Protein AF-A0A1F5FB39-F1 (afdb_monomer_lite)

Organism: NCBI:txid1817816

Radius of gyration: 13.0 Å; chains: 1; bounding box: 32×33×28 Å

pLDDT: mean 78.7, std 16.64, range [35.25, 93.31]

Sequence (78 aa):
MPYVRYRGPYAVLVHACRRGGKVAQRHLAYLGRRTRVETELRRRIEA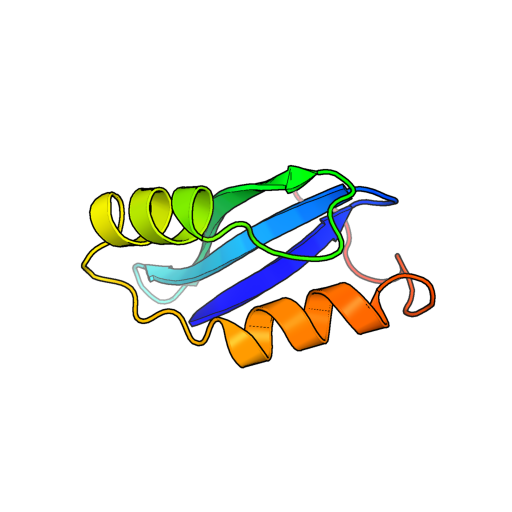RFPEITFEWEKLESGLRGGAGRSASNWLEED

Secondary structure (DSSP, 8-state):
-EEEEEETTEEEEEEEEEETTEEEEEEEEEEET-SS--HHHHHHHHHH-TT----HHHHHHHHHTTTSS-S-------

Foldseek 3Di:
DWAWDDDVLWIWIWDFDDDPNDTDIDTQDTPGNDLAQDPVNVVVSCVVCVVDDDPRVVRSVNSPPPVPDDPDDDDDDD

Structure (mmCIF, N/CA/C/O backbone):
data_AF-A0A1F5FB39-F1
#
_entry.id   AF-A0A1F5FB39-F1
#
loop_
_atom_site.group_PDB
_atom_site.id
_atom_site.type_symbol
_atom_site.label_atom_id
_atom_site.label_alt_id
_atom_site.label_comp_id
_atom_site.label_asym_id
_atom_site.label_entity_id
_atom_site.label_seq_id
_atom_site.pdbx_PDB_ins_code
_atom_site.Cartn_x
_atom_site.Cartn_y
_atom_site.Cartn_z
_atom_site.occupancy
_atom_site.B_iso_or_equiv
_atom_site.auth_seq_id
_atom_site.auth_comp_id
_atom_site.auth_asym_id
_atom_site.auth_atom_id
_atom_site.pdbx_PDB_model_num
ATOM 1 N N . MET A 1 1 ? -2.428 2.046 8.927 1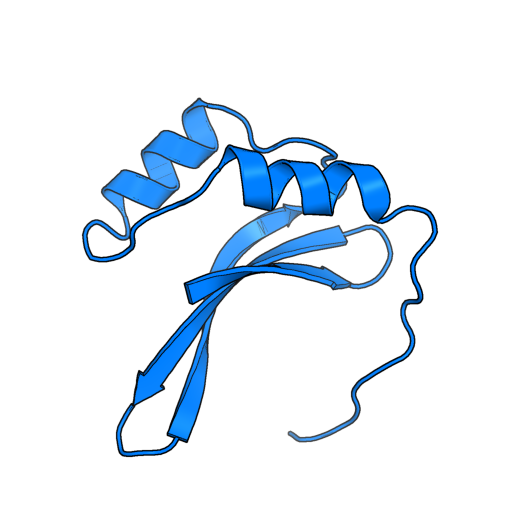.00 85.62 1 MET A N 1
ATOM 2 C CA . MET A 1 1 ? -1.095 1.542 8.520 1.00 85.62 1 MET A CA 1
ATOM 3 C C . MET A 1 1 ? -1.088 1.227 7.025 1.00 85.62 1 MET A C 1
ATOM 5 O O . MET A 1 1 ? -1.989 0.507 6.590 1.00 85.62 1 MET A O 1
ATOM 9 N N . PRO A 1 2 ? -0.140 1.776 6.239 1.00 89.19 2 PRO A N 1
ATOM 10 C CA . PRO A 1 2 ? 0.027 1.451 4.819 1.00 89.19 2 PRO A CA 1
ATOM 11 C C . PRO A 1 2 ? 0.601 0.050 4.587 1.00 89.19 2 PRO A C 1
ATOM 13 O O . PRO A 1 2 ? 1.494 -0.378 5.314 1.00 89.19 2 PRO A O 1
ATOM 16 N N . TYR A 1 3 ? 0.126 -0.639 3.553 1.00 88.06 3 TYR A N 1
ATOM 17 C CA . TYR A 1 3 ? 0.685 -1.898 3.063 1.00 88.06 3 TYR A CA 1
ATOM 18 C C . TYR A 1 3 ? 0.372 -2.090 1.572 1.00 88.06 3 TYR A C 1
ATOM 20 O O . TYR A 1 3 ? -0.499 -1.423 1.007 1.00 88.06 3 TYR A O 1
ATOM 28 N N . VAL A 1 4 ? 1.100 -2.996 0.920 1.00 86.81 4 VAL A N 1
ATOM 29 C CA . VAL A 1 4 ? 0.863 -3.362 -0.481 1.00 86.81 4 VAL A CA 1
ATOM 30 C C . VAL A 1 4 ? -0.057 -4.575 -0.540 1.00 86.81 4 VAL A C 1
ATOM 32 O O . VAL A 1 4 ? 0.208 -5.595 0.093 1.00 86.81 4 VAL A O 1
ATOM 35 N N . ARG A 1 5 ? -1.124 -4.470 -1.329 1.00 85.88 5 ARG A N 1
ATOM 36 C CA . ARG A 1 5 ? -2.048 -5.559 -1.638 1.00 85.88 5 ARG A CA 1
ATOM 37 C C . ARG A 1 5 ? -1.877 -5.972 -3.093 1.00 85.88 5 ARG A C 1
ATOM 39 O O . ARG A 1 5 ? -1.875 -5.119 -3.977 1.00 85.88 5 ARG A O 1
ATOM 46 N N . TYR A 1 6 ? -1.780 -7.270 -3.343 1.00 84.38 6 TYR A 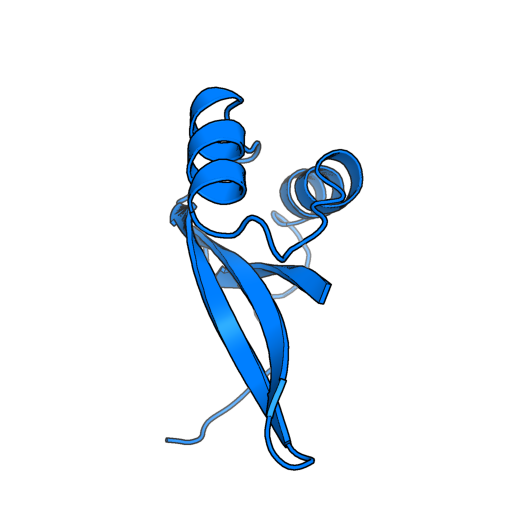N 1
ATOM 47 C CA . TYR A 1 6 ? -1.726 -7.818 -4.695 1.00 84.38 6 TYR A CA 1
ATOM 48 C C . TYR A 1 6 ? -3.106 -8.249 -5.181 1.00 84.38 6 TYR A C 1
ATOM 50 O O . TYR A 1 6 ? -3.931 -8.743 -4.415 1.00 84.38 6 TYR A O 1
ATOM 58 N N . ARG A 1 7 ? -3.335 -8.079 -6.480 1.00 82.81 7 ARG A N 1
ATOM 59 C CA . ARG A 1 7 ? -4.476 -8.593 -7.230 1.00 82.81 7 ARG A CA 1
ATOM 60 C C . ARG A 1 7 ? -3.949 -9.169 -8.543 1.00 82.81 7 ARG A C 1
ATOM 62 O O . ARG A 1 7 ? -3.805 -8.459 -9.540 1.00 82.81 7 ARG A O 1
ATOM 69 N N . GLY A 1 8 ? -3.604 -10.454 -8.514 1.00 83.75 8 GLY A N 1
ATOM 70 C CA . GLY A 1 8 ? -2.899 -11.114 -9.614 1.00 83.75 8 GLY A CA 1
ATOM 71 C C . GLY A 1 8 ? -1.535 -10.453 -9.869 1.00 83.75 8 GLY A C 1
ATOM 72 O O . GLY A 1 8 ? -0.778 -10.272 -8.916 1.00 83.75 8 GLY A O 1
ATOM 73 N N . PRO A 1 9 ? -1.214 -10.043 -11.112 1.00 81.75 9 PRO A N 1
ATOM 74 C CA . PRO A 1 9 ? 0.066 -9.405 -11.421 1.00 81.75 9 PRO A CA 1
ATOM 75 C C . PRO A 1 9 ? 0.125 -7.934 -10.987 1.00 81.75 9 PRO A C 1
ATOM 77 O O . PRO A 1 9 ? 1.137 -7.274 -11.207 1.00 81.75 9 PRO A O 1
ATOM 80 N N . TYR A 1 10 ? -0.963 -7.389 -10.440 1.00 84.25 10 TYR A N 1
ATOM 81 C CA . TYR A 1 10 ? -1.074 -5.979 -10.100 1.00 84.25 10 TYR A CA 1
ATOM 82 C C . TYR A 1 10 ? -0.970 -5.759 -8.594 1.00 84.25 10 TYR A C 1
ATOM 84 O O . TYR A 1 10 ? -1.479 -6.546 -7.804 1.00 84.25 10 TYR A O 1
ATOM 92 N N . ALA A 1 11 ? -0.353 -4.655 -8.199 1.00 86.81 11 ALA A N 1
ATOM 93 C CA . ALA A 1 11 ? -0.211 -4.222 -6.823 1.00 86.81 11 ALA A CA 1
ATOM 94 C C . ALA A 1 11 ? -0.965 -2.905 -6.592 1.00 86.81 11 ALA A C 1
ATOM 96 O O . ALA A 1 11 ? -1.040 -2.033 -7.463 1.00 86.81 11 ALA A O 1
ATOM 97 N N . VAL A 1 12 ? -1.521 -2.757 -5.395 1.00 89.31 12 VAL A N 1
ATOM 98 C CA . VAL A 1 12 ? -2.249 -1.576 -4.928 1.00 89.31 12 VAL A CA 1
ATOM 99 C C . VAL A 1 12 ? -1.698 -1.190 -3.564 1.00 89.31 12 VAL A C 1
ATOM 101 O O . VAL A 1 12 ? -1.569 -2.034 -2.679 1.00 89.31 12 VAL A O 1
ATOM 104 N N . LEU A 1 13 ? -1.381 0.087 -3.381 1.00 90.38 13 LEU A N 1
ATOM 105 C CA . LEU A 1 13 ? -1.035 0.629 -2.077 1.00 90.38 13 LEU A CA 1
ATOM 106 C C . LEU A 1 13 ? -2.320 0.982 -1.328 1.00 90.38 13 LEU A C 1
ATOM 108 O O . LEU A 1 13 ? -3.127 1.788 -1.801 1.00 90.38 13 LEU A O 1
ATOM 112 N N . VAL A 1 14 ? -2.494 0.393 -0.152 1.00 91.19 14 VAL A N 1
ATOM 113 C CA . VAL A 1 14 ? -3.681 0.569 0.685 1.00 91.19 14 VAL A CA 1
ATOM 114 C C . VAL A 1 14 ? -3.285 0.984 2.096 1.00 91.19 14 VAL A C 1
ATOM 116 O O . VAL A 1 14 ? -2.217 0.630 2.585 1.00 91.19 14 VAL A O 1
ATOM 119 N N . HIS A 1 15 ? -4.143 1.746 2.766 1.00 89.88 15 HIS A N 1
ATOM 120 C CA . HIS A 1 15 ? -3.983 2.118 4.166 1.00 89.88 15 HIS A CA 1
ATOM 121 C C . HIS A 1 15 ? -5.167 1.598 4.972 1.00 89.88 15 HIS A C 1
ATOM 123 O O . HIS A 1 15 ? -6.308 1.995 4.737 1.00 89.88 15 HIS A O 1
ATOM 129 N N . ALA A 1 16 ? -4.894 0.737 5.952 1.00 86.62 16 ALA A N 1
ATOM 130 C CA . ALA A 1 16 ? -5.892 0.365 6.948 1.00 86.62 16 ALA A CA 1
ATOM 131 C C . ALA A 1 16 ? -6.094 1.528 7.928 1.00 86.62 16 ALA A C 1
ATOM 133 O O . ALA A 1 16 ? -5.152 1.908 8.629 1.00 86.62 16 ALA A O 1
ATOM 134 N 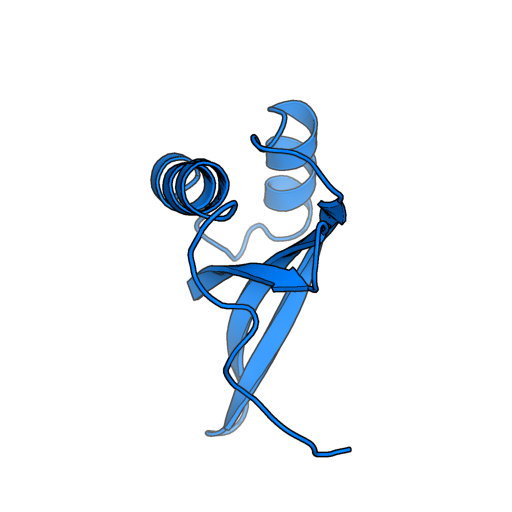N . CYS A 1 17 ? -7.307 2.067 7.981 1.00 85.75 17 CYS A N 1
ATOM 135 C CA . CYS A 1 17 ? -7.738 3.080 8.936 1.00 85.75 17 CYS A CA 1
ATOM 136 C C . CYS A 1 17 ? -8.832 2.496 9.839 1.00 85.75 17 CYS A C 1
ATOM 138 O O . CYS A 1 17 ? -9.576 1.614 9.417 1.00 85.75 17 CYS A O 1
ATOM 140 N N . ARG A 1 18 ? -8.963 2.984 11.074 1.00 85.88 18 ARG A N 1
ATOM 141 C CA . ARG A 1 18 ? -10.128 2.683 11.915 1.00 85.88 18 ARG A CA 1
ATOM 142 C C . ARG A 1 18 ? -11.119 3.831 11.818 1.00 85.88 18 ARG A C 1
ATOM 144 O O . ARG A 1 18 ? -10.761 4.974 12.080 1.00 85.88 18 ARG A O 1
ATOM 151 N N . ARG A 1 19 ? -12.368 3.519 11.481 1.00 80.56 19 ARG A N 1
ATOM 152 C CA . ARG A 1 19 ? -13.470 4.483 11.446 1.00 80.56 19 ARG A CA 1
ATOM 153 C C . ARG A 1 19 ? -14.655 3.896 12.207 1.00 80.56 19 ARG A C 1
ATOM 155 O O . ARG A 1 19 ? -15.162 2.846 11.830 1.00 80.56 19 ARG A O 1
ATOM 162 N N . GLY A 1 20 ? -15.054 4.545 13.303 1.00 80.81 20 GLY A N 1
ATOM 163 C CA . GLY A 1 20 ? -16.213 4.127 14.107 1.00 80.81 20 GLY A CA 1
ATOM 164 C C . GLY A 1 20 ? -16.124 2.692 14.642 1.00 80.81 20 GLY A C 1
ATOM 165 O O . GLY A 1 20 ? -17.090 1.947 14.555 1.00 80.81 20 GLY A O 1
ATOM 166 N N . GLY A 1 21 ? -14.946 2.265 15.111 1.00 88.12 21 GLY A N 1
ATOM 167 C CA . GLY A 1 21 ? -14.733 0.910 15.641 1.00 88.12 21 GLY A CA 1
ATOM 168 C C . GLY A 1 21 ? -14.512 -0.184 14.588 1.00 88.12 21 GLY A C 1
ATOM 169 O O . GLY A 1 21 ? -14.085 -1.278 14.943 1.00 88.12 21 GLY A O 1
ATOM 170 N N . LYS A 1 22 ? -14.708 0.106 13.295 1.00 86.62 22 LYS A N 1
ATOM 171 C CA . LYS A 1 22 ? -14.448 -0.835 12.194 1.00 86.62 22 LYS A CA 1
ATOM 172 C C . LYS A 1 22 ? -13.127 -0.522 11.492 1.00 86.62 22 LYS A C 1
ATOM 174 O O . LYS A 1 22 ? -12.726 0.640 11.384 1.00 86.62 22 LYS A O 1
ATOM 179 N N . VAL A 1 23 ? -12.438 -1.560 11.016 1.00 86.69 23 VAL A N 1
ATOM 180 C CA . VAL A 1 23 ? -11.255 -1.411 10.155 1.00 86.69 23 VAL A CA 1
ATOM 181 C C . VAL A 1 23 ? -11.735 -1.209 8.720 1.00 86.69 23 VAL A C 1
ATOM 183 O O . VAL A 1 23 ? -12.428 -2.058 8.174 1.00 86.69 23 VAL A O 1
ATOM 186 N N . ALA A 1 24 ? -11.358 -0.088 8.115 1.00 87.25 24 ALA A N 1
ATOM 187 C CA . ALA A 1 24 ? -11.631 0.245 6.724 1.00 87.25 24 ALA A CA 1
ATOM 188 C C . ALA A 1 24 ? -10.323 0.310 5.929 1.00 87.25 24 ALA A C 1
ATOM 190 O O . ALA A 1 24 ? -9.288 0.757 6.432 1.00 87.25 24 ALA A O 1
ATOM 191 N N . GLN A 1 25 ? -10.366 -0.112 4.668 1.00 89.12 25 GLN A N 1
ATOM 192 C CA . GLN A 1 25 ? -9.229 -0.028 3.755 1.00 89.12 25 GLN A CA 1
ATOM 193 C C . GLN A 1 25 ? -9.405 1.178 2.832 1.00 89.12 25 GLN A C 1
ATOM 195 O O . GLN A 1 25 ? -10.382 1.269 2.095 1.00 89.12 25 GLN A O 1
ATOM 200 N N . ARG A 1 26 ? -8.450 2.111 2.854 1.00 89.94 26 ARG A N 1
ATOM 201 C CA . ARG A 1 26 ? -8.402 3.248 1.928 1.00 89.94 26 ARG A CA 1
ATOM 202 C C . ARG A 1 26 ? -7.399 2.951 0.822 1.00 89.94 26 ARG A C 1
ATOM 204 O O . ARG A 1 26 ? -6.237 2.670 1.109 1.00 89.94 26 ARG A O 1
ATOM 211 N N . HIS A 1 27 ? -7.825 3.029 -0.433 1.00 90.88 27 HIS A N 1
ATOM 212 C CA . HIS A 1 27 ? -6.918 2.916 -1.574 1.00 90.88 27 HIS A CA 1
ATOM 213 C C . HIS A 1 27 ? -6.127 4.215 -1.734 1.00 90.88 27 HIS A C 1
ATOM 215 O O . HIS A 1 27 ? -6.712 5.294 -1.829 1.00 90.88 27 HIS A O 1
ATOM 221 N N . LEU A 1 28 ? -4.799 4.107 -1.744 1.00 90.38 28 LEU A N 1
ATOM 222 C CA . LEU A 1 28 ? -3.898 5.256 -1.829 1.00 90.38 28 LEU A CA 1
ATOM 223 C C . LEU A 1 28 ? -3.387 5.448 -3.255 1.00 90.38 28 LEU A C 1
ATOM 225 O O . LEU A 1 28 ? -3.404 6.561 -3.772 1.00 90.38 28 LEU A O 1
ATOM 229 N N . ALA A 1 29 ? -2.951 4.359 -3.893 1.00 89.94 29 ALA A N 1
ATOM 230 C CA . ALA A 1 29 ? -2.453 4.381 -5.262 1.00 89.94 29 ALA A CA 1
ATOM 231 C C . ALA A 1 29 ? -2.488 2.997 -5.911 1.00 89.94 29 ALA A C 1
ATOM 233 O O . ALA A 1 29 ? -2.288 1.975 -5.255 1.00 89.94 29 ALA A O 1
ATOM 234 N N . TYR A 1 30 ? -2.670 2.975 -7.228 1.00 88.25 30 TYR A N 1
ATOM 235 C CA . TYR A 1 30 ? -2.463 1.783 -8.036 1.00 88.25 30 TYR A CA 1
ATOM 236 C C . TYR A 1 30 ? -0.992 1.696 -8.449 1.00 88.25 30 TYR A C 1
ATOM 238 O O . TYR A 1 30 ? -0.470 2.611 -9.082 1.00 88.25 30 TYR A O 1
ATOM 246 N N . LEU A 1 31 ? -0.318 0.607 -8.081 1.00 86.00 31 LEU A N 1
ATOM 247 C CA . LEU A 1 31 ? 1.090 0.372 -8.411 1.00 86.00 31 LEU A CA 1
ATOM 248 C C . LEU A 1 31 ? 1.242 -0.446 -9.702 1.00 86.00 31 LEU A C 1
ATOM 250 O O . LEU A 1 31 ? 2.325 -0.491 -10.280 1.00 86.00 31 LEU A O 1
ATOM 254 N N . GLY A 1 32 ? 0.172 -1.080 -10.188 1.00 85.56 32 GLY A N 1
ATOM 255 C CA . GLY A 1 32 ? 0.223 -1.913 -11.387 1.00 85.56 32 GLY A CA 1
ATOM 256 C C . GLY A 1 32 ? 1.200 -3.078 -11.221 1.00 85.56 32 GLY A C 1
ATOM 257 O O . GLY A 1 32 ? 1.318 -3.629 -10.135 1.00 85.56 32 GLY A O 1
ATOM 258 N N . ARG A 1 33 ? 1.921 -3.458 -12.280 1.00 81.25 33 ARG A N 1
ATOM 259 C CA . ARG A 1 33 ? 2.884 -4.583 -12.251 1.00 81.25 33 ARG A CA 1
ATOM 260 C C . ARG A 1 33 ? 4.270 -4.199 -11.716 1.00 81.25 33 ARG A C 1
ATOM 262 O O . ARG A 1 33 ? 5.256 -4.880 -11.984 1.00 81.25 33 ARG A O 1
ATOM 269 N N . ARG A 1 34 ? 4.379 -3.046 -11.054 1.00 73.62 34 ARG A N 1
ATOM 270 C CA . ARG A 1 34 ? 5.669 -2.482 -10.657 1.00 73.62 34 ARG A CA 1
ATOM 271 C C . ARG A 1 34 ? 6.230 -3.242 -9.461 1.00 73.62 34 ARG A C 1
ATOM 273 O O . ARG A 1 34 ? 5.518 -3.522 -8.507 1.00 73.62 34 ARG A O 1
ATOM 280 N N . THR A 1 35 ? 7.532 -3.495 -9.490 1.00 71.25 35 THR A N 1
ATOM 281 C CA . THR A 1 35 ? 8.288 -4.109 -8.385 1.00 71.25 35 THR A CA 1
ATOM 282 C C . THR A 1 35 ? 8.894 -3.073 -7.432 1.00 71.25 35 THR A C 1
ATOM 284 O O . THR A 1 35 ? 9.560 -3.438 -6.463 1.00 71.25 35 THR A O 1
ATOM 287 N N . ARG A 1 36 ? 8.689 -1.776 -7.710 1.00 79.56 36 ARG A N 1
ATOM 288 C CA . ARG A 1 36 ? 9.174 -0.627 -6.930 1.00 79.56 36 ARG A CA 1
ATOM 289 C C . ARG A 1 36 ? 8.185 0.533 -6.995 1.00 79.56 36 ARG A C 1
ATOM 291 O O . ARG A 1 36 ? 7.472 0.687 -7.990 1.00 79.56 36 ARG A O 1
ATOM 298 N N . VAL A 1 37 ? 8.175 1.369 -5.959 1.00 83.44 37 VAL A N 1
ATOM 299 C CA . VAL A 1 37 ? 7.392 2.615 -5.948 1.00 83.44 37 VAL A CA 1
ATOM 300 C C . VAL A 1 37 ? 8.308 3.757 -6.374 1.00 83.44 37 VAL A C 1
ATOM 302 O O . VAL A 1 37 ? 9.261 4.078 -5.663 1.00 83.44 37 VAL A O 1
ATOM 305 N N . GLU A 1 38 ? 8.034 4.367 -7.526 1.00 86.81 38 GLU A N 1
ATOM 306 C CA . GLU A 1 38 ? 8.833 5.485 -8.048 1.00 86.81 38 GLU A CA 1
ATOM 307 C C . GLU A 1 38 ? 8.817 6.689 -7.103 1.00 86.81 38 GLU A C 1
ATOM 309 O O . GLU A 1 38 ? 7.784 7.005 -6.514 1.00 86.81 38 GLU A O 1
ATOM 314 N N . THR A 1 39 ? 9.942 7.397 -6.991 1.00 88.69 39 THR A N 1
ATOM 315 C CA . THR A 1 39 ? 10.092 8.554 -6.094 1.00 88.69 39 THR A CA 1
ATOM 316 C C . THR A 1 39 ? 9.044 9.638 -6.350 1.00 88.69 39 THR A C 1
ATOM 318 O O . THR A 1 39 ? 8.509 10.210 -5.405 1.00 88.69 39 THR A O 1
ATOM 321 N N . GLU A 1 40 ? 8.697 9.896 -7.613 1.00 89.75 40 GLU A N 1
ATOM 322 C CA . GLU A 1 40 ? 7.644 10.859 -7.952 1.00 89.75 40 GLU A CA 1
ATOM 323 C C . GLU A 1 40 ? 6.269 10.404 -7.443 1.00 89.75 40 GLU A C 1
ATOM 325 O O . GLU A 1 40 ? 5.514 11.191 -6.872 1.00 89.75 40 GLU A O 1
ATOM 330 N N . LEU A 1 41 ? 5.964 9.110 -7.578 1.00 88.19 41 LEU A N 1
ATOM 331 C CA . LEU A 1 41 ? 4.730 8.534 -7.060 1.00 88.19 41 LEU A CA 1
ATOM 332 C C . LEU A 1 41 ? 4.680 8.613 -5.527 1.00 88.19 41 LEU A C 1
ATOM 334 O O . LEU A 1 41 ? 3.630 8.952 -4.989 1.00 88.19 41 LEU A O 1
ATOM 338 N N . ARG A 1 42 ? 5.804 8.379 -4.832 1.00 90.44 42 ARG A N 1
ATOM 339 C CA . ARG A 1 42 ? 5.898 8.554 -3.368 1.00 90.44 42 ARG A CA 1
ATOM 340 C C . ARG A 1 42 ? 5.532 9.973 -2.961 1.00 90.44 42 ARG A C 1
ATOM 342 O O . ARG A 1 42 ? 4.568 10.151 -2.224 1.00 90.44 42 ARG A O 1
ATO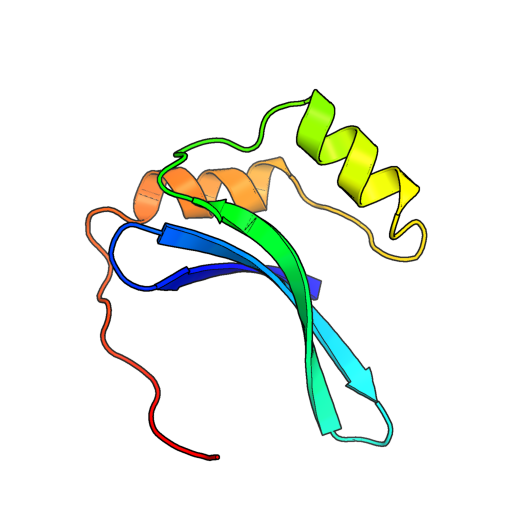M 349 N N . ARG A 1 43 ? 6.197 10.969 -3.559 1.00 92.19 43 ARG A N 1
ATOM 350 C CA . ARG A 1 43 ? 5.946 12.392 -3.283 1.00 92.19 43 ARG A CA 1
ATOM 351 C C . ARG A 1 43 ? 4.487 12.775 -3.517 1.00 92.19 43 ARG A C 1
ATOM 353 O O . ARG A 1 43 ? 3.902 13.491 -2.713 1.00 92.19 43 ARG A O 1
ATOM 360 N N . ARG A 1 44 ? 3.877 12.278 -4.599 1.00 92.38 44 ARG A N 1
ATOM 361 C CA . ARG A 1 44 ? 2.456 12.523 -4.902 1.00 92.38 44 ARG A CA 1
ATOM 362 C C . ARG A 1 44 ? 1.520 11.906 -3.865 1.00 92.38 44 ARG A C 1
ATOM 364 O O . ARG A 1 44 ? 0.504 12.512 -3.538 1.00 92.38 44 ARG A O 1
ATOM 371 N N . ILE A 1 45 ? 1.834 10.710 -3.373 1.00 91.06 45 ILE A N 1
ATOM 372 C CA . ILE A 1 45 ? 1.047 10.028 -2.341 1.00 91.06 45 ILE A CA 1
ATOM 373 C C . ILE A 1 45 ? 1.209 10.748 -0.996 1.00 91.06 45 ILE A C 1
ATOM 375 O O . ILE A 1 45 ? 0.208 11.018 -0.343 1.00 91.06 45 ILE A O 1
ATOM 379 N N . GLU A 1 46 ? 2.429 11.124 -0.619 1.00 91.94 46 GLU A N 1
ATOM 380 C CA . GLU A 1 46 ? 2.722 11.864 0.619 1.00 91.94 46 GLU A CA 1
ATOM 381 C C . GLU A 1 46 ? 2.037 13.231 0.638 1.00 91.94 46 GLU A C 1
ATOM 383 O O . GLU A 1 46 ? 1.391 13.581 1.619 1.00 91.94 46 GLU A O 1
ATOM 388 N N . ALA A 1 47 ? 2.083 13.967 -0.476 1.00 93.31 47 ALA A N 1
ATOM 389 C CA . ALA A 1 47 ? 1.388 15.246 -0.603 1.00 93.31 47 ALA A CA 1
ATOM 390 C C . ALA A 1 47 ? -0.142 15.100 -0.542 1.00 93.31 47 ALA A C 1
ATOM 392 O O . ALA A 1 47 ? -0.834 15.993 -0.059 1.00 93.31 47 ALA A O 1
ATOM 393 N N . ARG A 1 48 ? -0.686 13.981 -1.039 1.00 92.25 48 ARG A N 1
ATOM 394 C CA . ARG A 1 48 ? -2.132 13.714 -1.038 1.00 92.25 48 ARG A CA 1
ATOM 395 C C . ARG A 1 48 ? -2.650 13.207 0.308 1.00 92.25 48 ARG A C 1
ATOM 397 O O . ARG A 1 48 ? -3.828 13.401 0.604 1.00 92.25 48 ARG A O 1
ATOM 404 N N . PHE A 1 49 ? -1.805 12.533 1.081 1.00 90.06 49 PHE A N 1
ATOM 405 C CA . PHE A 1 49 ? -2.161 11.929 2.362 1.00 90.06 49 PHE A CA 1
ATOM 406 C C . PHE A 1 49 ? -1.135 12.311 3.438 1.00 90.06 49 PHE A C 1
ATOM 408 O O . PHE A 1 49 ? -0.423 11.435 3.941 1.00 90.06 49 PHE A O 1
ATOM 415 N N . PRO A 1 50 ? -1.045 13.604 3.798 1.00 89.94 50 PRO A N 1
ATOM 416 C CA . PRO A 1 50 ? -0.074 14.078 4.781 1.00 89.94 50 PRO A CA 1
ATOM 417 C C . PRO A 1 50 ? -0.305 13.476 6.175 1.00 89.94 50 PRO A C 1
ATOM 419 O O . PRO A 1 50 ? 0.623 13.407 6.973 1.00 89.94 50 PRO A O 1
ATOM 422 N N . GLU A 1 51 ? -1.518 12.991 6.473 1.00 89.00 51 GLU A N 1
ATOM 423 C CA . GLU A 1 51 ? -1.835 12.312 7.734 1.00 89.00 51 GLU A CA 1
ATOM 424 C C . GLU A 1 51 ? -1.259 10.889 7.856 1.00 89.00 51 GLU A C 1
ATOM 426 O O . GLU A 1 51 ? -1.414 10.239 8.892 1.00 89.00 51 GLU A O 1
ATOM 431 N N . ILE A 1 52 ? -0.633 10.365 6.800 1.00 88.69 52 ILE A N 1
ATOM 432 C CA . ILE A 1 52 ? -0.160 8.985 6.740 1.00 88.69 52 ILE A CA 1
ATOM 433 C C . ILE A 1 52 ? 1.368 8.952 6.735 1.00 88.69 52 ILE A C 1
ATOM 435 O O . ILE A 1 52 ? 2.014 9.434 5.812 1.00 88.69 52 ILE A O 1
ATOM 439 N N . THR A 1 53 ? 1.957 8.276 7.718 1.00 89.50 53 THR A N 1
ATOM 440 C CA . THR A 1 53 ? 3.382 7.925 7.686 1.00 89.50 53 THR A CA 1
ATOM 441 C C . THR A 1 53 ? 3.610 6.728 6.763 1.00 89.50 53 THR A C 1
ATOM 443 O O . THR A 1 53 ? 3.009 5.665 6.955 1.00 89.50 53 THR A O 1
ATOM 446 N N . PHE A 1 54 ? 4.493 6.884 5.776 1.00 88.31 54 PHE A N 1
ATOM 447 C CA . PHE A 1 54 ? 4.836 5.843 4.809 1.00 88.31 54 PHE A CA 1
ATOM 448 C C . PHE A 1 54 ? 6.218 5.241 5.092 1.00 88.31 54 PHE A C 1
ATOM 450 O O . PHE A 1 54 ? 7.245 5.869 4.857 1.00 88.31 54 PHE A O 1
ATOM 457 N N . GLU A 1 55 ? 6.258 3.982 5.534 1.00 88.81 55 GLU A N 1
ATOM 458 C CA . GLU A 1 55 ? 7.499 3.196 5.627 1.00 88.81 55 GLU A CA 1
ATOM 459 C C . GLU A 1 55 ? 7.863 2.616 4.242 1.00 88.81 55 GLU A C 1
ATOM 461 O O . GLU A 1 55 ? 7.673 1.425 3.979 1.00 88.81 55 GLU A O 1
ATOM 466 N N . TRP A 1 56 ? 8.328 3.458 3.311 1.00 86.81 56 TRP A N 1
ATOM 467 C CA . TRP A 1 56 ? 8.529 3.075 1.903 1.00 86.81 56 TRP A CA 1
ATOM 468 C C . TRP A 1 56 ? 9.427 1.850 1.702 1.00 86.81 56 TRP A C 1
ATOM 470 O O . TRP A 1 56 ? 9.095 0.985 0.895 1.00 86.81 56 TRP A O 1
ATOM 480 N N . GLU A 1 57 ? 10.514 1.727 2.461 1.00 85.69 57 GLU A N 1
ATOM 481 C CA . GLU A 1 57 ? 11.430 0.582 2.369 1.00 85.69 57 GLU A CA 1
ATOM 482 C C . GLU A 1 57 ? 10.724 -0.749 2.673 1.00 85.69 57 GLU A C 1
ATOM 484 O O . GLU A 1 57 ? 10.893 -1.748 1.969 1.00 85.69 57 GLU A O 1
ATOM 489 N N . LYS A 1 58 ? 9.847 -0.748 3.680 1.00 83.81 58 LYS A N 1
ATOM 490 C CA . LYS A 1 58 ? 9.042 -1.907 4.080 1.00 83.81 58 LYS A CA 1
ATOM 491 C C . LYS A 1 58 ? 7.971 -2.238 3.043 1.00 83.81 58 LYS A C 1
ATOM 493 O O . LYS A 1 58 ? 7.744 -3.410 2.740 1.00 83.81 58 LYS A O 1
ATOM 498 N N . LEU A 1 59 ? 7.350 -1.213 2.456 1.00 84.69 59 LEU A N 1
ATOM 499 C CA . LEU A 1 59 ? 6.385 -1.368 1.363 1.00 84.69 59 LEU A CA 1
ATOM 500 C C . LEU A 1 59 ? 7.039 -1.985 0.117 1.00 84.69 59 LEU A C 1
ATOM 502 O O . LEU A 1 59 ? 6.471 -2.884 -0.502 1.00 84.69 59 LEU A O 1
ATOM 506 N N . GLU A 1 60 ? 8.252 -1.555 -0.225 1.00 84.31 60 GLU A N 1
ATOM 507 C CA . GLU A 1 60 ? 9.004 -2.088 -1.363 1.00 84.31 60 GLU A CA 1
ATOM 508 C C . GLU A 1 60 ? 9.553 -3.495 -1.133 1.00 84.31 60 GLU A C 1
ATOM 51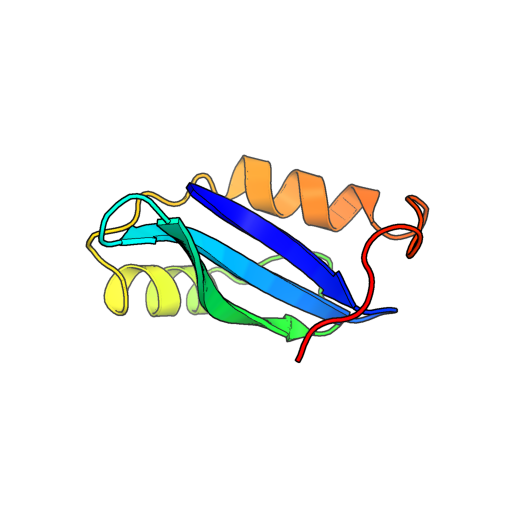0 O O . GLU A 1 60 ? 9.624 -4.286 -2.075 1.00 84.31 60 GLU A O 1
ATOM 515 N N . SER A 1 61 ? 9.893 -3.847 0.107 1.00 80.94 61 SER A N 1
ATOM 516 C CA . SER A 1 61 ? 10.214 -5.233 0.465 1.00 80.94 61 SER A CA 1
ATOM 517 C C . SER A 1 61 ? 9.043 -6.174 0.136 1.00 80.94 61 SER A C 1
ATOM 519 O O . SER A 1 61 ? 9.228 -7.230 -0.477 1.00 80.94 61 SER A O 1
ATOM 521 N N . GLY A 1 62 ? 7.810 -5.728 0.411 1.00 71.62 62 GLY A N 1
ATOM 522 C CA . GLY A 1 62 ? 6.586 -6.420 0.000 1.00 71.62 62 GLY A CA 1
ATOM 523 C C . GLY A 1 62 ? 6.424 -6.544 -1.520 1.00 71.62 62 GLY A C 1
ATOM 524 O O . GLY A 1 62 ? 5.899 -7.557 -1.985 1.00 71.62 62 GLY A O 1
ATOM 525 N N . LEU A 1 63 ? 6.917 -5.567 -2.297 1.00 74.81 63 LEU A N 1
ATOM 526 C CA . LEU A 1 63 ? 6.909 -5.586 -3.769 1.00 74.81 63 LEU A CA 1
ATOM 527 C C . LEU A 1 63 ? 7.879 -6.608 -4.379 1.00 74.81 63 LEU A C 1
ATOM 529 O O . LEU A 1 63 ? 7.581 -7.232 -5.396 1.00 74.81 63 LEU A O 1
ATOM 533 N N . ARG A 1 64 ? 9.039 -6.810 -3.751 1.00 65.62 64 ARG A N 1
ATOM 534 C CA . ARG A 1 64 ? 10.067 -7.741 -4.248 1.00 65.62 64 ARG A CA 1
ATOM 535 C C . ARG A 1 64 ? 9.738 -9.209 -3.984 1.00 65.62 64 ARG A C 1
ATOM 537 O O . ARG A 1 64 ? 10.166 -10.066 -4.747 1.00 65.62 64 ARG A O 1
ATOM 544 N N . GLY A 1 65 ? 8.972 -9.505 -2.933 1.00 58.09 65 GLY A N 1
ATOM 545 C CA . GLY A 1 65 ? 8.613 -10.875 -2.540 1.00 58.09 65 GLY A CA 1
ATOM 546 C C . GLY A 1 65 ? 7.299 -11.418 -3.120 1.00 58.09 65 GLY A C 1
ATOM 547 O O . GLY A 1 65 ? 6.885 -12.508 -2.727 1.00 58.09 65 GLY A O 1
ATOM 548 N N . GLY A 1 66 ? 6.609 -10.664 -3.986 1.00 53.06 66 GLY A N 1
ATOM 549 C CA . GLY A 1 66 ? 5.232 -10.955 -4.416 1.00 53.06 66 GLY A CA 1
ATOM 550 C C . GLY A 1 66 ? 5.065 -11.879 -5.619 1.00 53.06 66 GLY A C 1
ATOM 551 O O . GLY A 1 66 ? 3.950 -12.315 -5.879 1.00 53.06 66 GLY A O 1
ATOM 552 N N . ALA A 1 67 ? 6.138 -12.238 -6.328 1.00 49.75 67 ALA A N 1
ATOM 553 C CA . ALA A 1 67 ? 6.039 -13.182 -7.447 1.00 49.75 67 ALA A CA 1
ATOM 554 C C . ALA A 1 67 ? 5.767 -14.640 -7.005 1.00 49.75 67 ALA A C 1
ATOM 556 O O . ALA A 1 67 ? 5.522 -15.487 -7.855 1.00 49.75 67 ALA A O 1
ATOM 557 N N . GLY A 1 68 ? 5.794 -14.942 -5.697 1.00 44.94 68 GLY A N 1
ATOM 558 C CA . GLY A 1 68 ? 5.687 -16.317 -5.187 1.00 44.94 68 GLY A CA 1
ATOM 559 C C . GLY A 1 68 ? 4.859 -16.518 -3.915 1.00 44.94 68 GLY A C 1
ATOM 560 O O . GLY A 1 68 ? 4.887 -17.613 -3.364 1.00 44.94 68 GLY A O 1
ATOM 561 N N . ARG A 1 69 ? 4.124 -15.514 -3.414 1.00 45.72 69 ARG A N 1
ATOM 562 C CA . ARG A 1 69 ? 3.256 -15.690 -2.233 1.00 45.72 69 ARG A CA 1
ATOM 563 C C . ARG A 1 69 ? 1.791 -15.467 -2.580 1.00 45.72 69 ARG A C 1
ATOM 565 O O . ARG A 1 69 ? 1.282 -14.360 -2.480 1.00 45.72 69 ARG A O 1
ATOM 572 N N . SER A 1 70 ? 1.184 -16.573 -3.008 1.00 42.66 70 SER A N 1
ATOM 573 C CA . SER A 1 70 ? -0.236 -16.918 -2.968 1.00 42.66 70 SER A CA 1
ATOM 574 C C . SER A 1 70 ? -1.230 -15.764 -3.044 1.00 42.66 70 SER A C 1
ATOM 576 O O . SER A 1 70 ? -1.574 -15.133 -2.046 1.00 42.66 70 SER A O 1
ATOM 578 N N . ALA A 1 71 ? -1.830 -15.648 -4.226 1.00 44.03 71 ALA A N 1
ATOM 579 C CA . ALA A 1 71 ? -3.181 -15.143 -4.446 1.00 44.03 71 ALA A CA 1
ATOM 580 C C . ALA A 1 71 ? -4.252 -16.059 -3.803 1.00 44.03 71 ALA A C 1
ATOM 582 O O . ALA A 1 71 ? -5.250 -16.397 -4.430 1.00 44.03 71 ALA A O 1
ATOM 583 N N . SER A 1 72 ? -4.032 -16.476 -2.557 1.00 42.78 72 SER A N 1
ATOM 584 C CA . SER A 1 72 ? -4.898 -17.394 -1.824 1.00 42.78 72 SER A CA 1
ATOM 585 C C . SER A 1 72 ? -5.098 -16.849 -0.422 1.00 42.78 72 SER A C 1
ATOM 587 O O . SER A 1 72 ? -4.524 -17.373 0.523 1.00 42.78 72 SER A O 1
ATOM 589 N N . ASN A 1 73 ? -5.840 -15.748 -0.299 1.00 41.06 73 ASN A N 1
ATOM 590 C CA . ASN A 1 73 ? -6.856 -15.625 0.742 1.00 41.06 73 ASN A CA 1
ATOM 591 C C . ASN A 1 73 ? -7.745 -14.389 0.499 1.00 41.06 73 ASN A C 1
ATOM 593 O O . ASN A 1 73 ? -7.223 -13.326 0.148 1.00 41.06 73 ASN A O 1
ATOM 597 N N . TRP A 1 74 ? -9.040 -14.556 0.789 1.00 51.47 74 TRP A N 1
ATOM 598 C CA . TRP A 1 74 ? -10.126 -13.560 0.893 1.00 51.47 74 TRP A CA 1
ATOM 599 C C . TRP A 1 74 ? -10.883 -13.266 -0.423 1.00 51.47 74 TRP A C 1
ATOM 601 O O . TRP A 1 74 ? -10.393 -12.497 -1.254 1.00 51.47 74 TRP A O 1
ATOM 611 N N . LEU A 1 75 ? -11.951 -14.025 -0.751 1.00 39.88 75 LEU A N 1
ATOM 612 C CA . LEU A 1 75 ? -13.343 -13.999 -0.205 1.00 39.88 75 LEU A CA 1
ATOM 613 C C . LEU A 1 75 ? -13.963 -12.601 -0.383 1.00 39.88 75 LEU A C 1
ATOM 615 O O . LEU A 1 75 ? -13.348 -11.620 0.027 1.00 39.88 75 LEU A O 1
ATOM 619 N N . GLU A 1 76 ? -14.961 -12.458 -1.264 1.00 42.06 76 GLU A N 1
ATOM 620 C CA . GLU A 1 76 ? -16.408 -12.523 -0.948 1.00 42.06 76 GLU A CA 1
ATOM 621 C C . GLU A 1 76 ? -16.828 -11.425 0.044 1.00 42.06 76 GLU A C 1
ATOM 623 O O . GLU A 1 76 ? -16.103 -11.162 0.996 1.00 42.06 76 GLU A O 1
ATOM 628 N N . GLU A 1 77 ? -17.988 -10.807 -0.217 1.00 40.69 77 GLU A N 1
ATOM 629 C CA . GLU A 1 77 ? -18.547 -9.581 0.399 1.00 40.69 77 GLU A CA 1
ATOM 630 C C . GLU A 1 77 ? -17.951 -8.294 -0.234 1.00 40.69 77 GLU A C 1
ATOM 632 O O . GLU A 1 77 ? -16.792 -7.944 -0.009 1.00 40.69 77 GLU A O 1
ATOM 637 N N . ASP A 1 78 ? -18.616 -7.567 -1.139 1.00 35.25 78 ASP A N 1
ATOM 638 C CA . ASP A 1 78 ? -20.044 -7.230 -1.312 1.00 35.25 78 ASP A CA 1
ATOM 639 C C . ASP A 1 78 ? -20.386 -7.110 -2.817 1.00 35.25 78 ASP A C 1
ATOM 641 O O . ASP A 1 78 ? -19.553 -6.528 -3.563 1.00 35.25 78 ASP A O 1
#